Protein AF-A0A9N9EAU1-F1 (afdb_monomer_lite)

Secondary structure (DSSP, 8-state):
---------------TT------HHHHHHTS---HHHHHHHHHHHHHHSPTT-HHHHHHHHHHHTTTS-HHHHHHHHHHHHHH-S-EETTTEE---

pLDDT: mean 75.15, std 17.07, range [37.75, 95.12]

Structure (mmCIF, N/CA/C/O backbone):
data_AF-A0A9N9EAU1-F1
#
_entry.id   AF-A0A9N9EAU1-F1
#
loop_
_atom_site.group_PDB
_atom_site.id
_atom_site.type_symbol
_atom_site.label_atom_id
_atom_site.label_alt_id
_atom_site.label_comp_id
_atom_site.label_asym_id
_atom_site.label_entity_id
_atom_site.label_seq_id
_atom_site.pdbx_PDB_ins_code
_atom_site.Cartn_x
_atom_site.Cartn_y
_atom_site.Cartn_z
_atom_site.occupancy
_atom_site.B_iso_or_equiv
_atom_site.auth_seq_id
_atom_site.auth_comp_id
_atom_site.auth_asym_id
_atom_site.auth_atom_id
_atom_site.pdbx_PDB_model_num
ATOM 1 N N . MET A 1 1 ? 41.012 -5.145 -71.201 1.00 41.22 1 MET A N 1
ATOM 2 C CA . MET A 1 1 ? 40.846 -3.964 -70.328 1.00 41.22 1 MET A CA 1
ATOM 3 C C . MET A 1 1 ? 39.759 -4.304 -69.322 1.00 41.22 1 MET A C 1
ATOM 5 O O . MET A 1 1 ? 38.601 -4.352 -69.704 1.00 41.22 1 MET A O 1
ATOM 9 N N . SER A 1 2 ? 40.143 -4.696 -68.105 1.00 37.75 2 SER A N 1
ATOM 10 C CA . SER A 1 2 ? 39.219 -5.193 -67.075 1.00 37.75 2 SER A CA 1
ATOM 11 C C . SER A 1 2 ? 38.970 -4.081 -66.057 1.00 37.75 2 SER A C 1
ATOM 13 O O . SER A 1 2 ? 39.929 -3.533 -65.519 1.00 37.75 2 SER A O 1
ATOM 15 N N . ALA A 1 3 ? 37.709 -3.701 -65.853 1.00 43.16 3 ALA A N 1
ATOM 16 C CA . ALA A 1 3 ? 37.316 -2.633 -64.942 1.00 43.16 3 ALA A CA 1
ATOM 17 C C . ALA A 1 3 ? 37.084 -3.197 -63.533 1.00 43.16 3 ALA A C 1
ATOM 19 O O . ALA A 1 3 ? 36.144 -3.953 -63.300 1.00 43.16 3 ALA A O 1
ATOM 20 N N . THR A 1 4 ? 37.938 -2.817 -62.587 1.00 46.56 4 THR A N 1
ATOM 21 C CA . THR A 1 4 ? 37.779 -3.105 -61.158 1.00 46.56 4 THR A CA 1
ATOM 22 C C . THR A 1 4 ? 36.831 -2.071 -60.543 1.00 46.56 4 THR A C 1
ATOM 24 O O . THR A 1 4 ? 37.157 -0.886 -60.497 1.00 46.56 4 THR A O 1
ATOM 27 N N . HIS A 1 5 ? 35.658 -2.490 -60.062 1.00 44.44 5 HIS A N 1
ATOM 28 C CA . HIS A 1 5 ? 34.755 -1.637 -59.280 1.00 44.44 5 HIS A CA 1
ATOM 29 C C . HIS A 1 5 ? 35.089 -1.810 -57.788 1.00 44.44 5 HIS A C 1
ATOM 31 O O . HIS A 1 5 ? 34.736 -2.816 -57.178 1.00 44.44 5 HIS A O 1
ATOM 37 N N . ASN A 1 6 ? 35.825 -0.857 -57.209 1.00 43.88 6 ASN A N 1
ATOM 38 C CA . ASN A 1 6 ? 36.158 -0.844 -55.782 1.00 43.88 6 ASN A CA 1
ATOM 39 C C . ASN A 1 6 ? 35.070 -0.083 -55.003 1.00 43.88 6 ASN A C 1
ATOM 41 O O . ASN A 1 6 ? 35.114 1.143 -54.885 1.00 43.88 6 ASN A O 1
ATOM 45 N N . GLY A 1 7 ? 34.067 -0.814 -54.514 1.00 41.59 7 GLY A N 1
ATOM 46 C CA . GLY A 1 7 ? 33.028 -0.289 -53.631 1.00 41.59 7 GLY A CA 1
ATOM 47 C C . GLY A 1 7 ? 33.578 -0.047 -52.228 1.00 41.59 7 GLY A C 1
ATOM 48 O O . GLY A 1 7 ? 33.663 -0.962 -51.417 1.00 41.59 7 GLY A O 1
ATOM 49 N N . ASN A 1 8 ? 33.936 1.201 -51.933 1.00 45.72 8 ASN A N 1
ATOM 50 C CA . ASN A 1 8 ? 34.299 1.652 -50.594 1.00 45.72 8 ASN A CA 1
ATOM 51 C C . ASN A 1 8 ? 33.046 1.699 -49.701 1.00 45.72 8 ASN A C 1
ATOM 53 O O . ASN A 1 8 ? 32.386 2.737 -49.606 1.00 45.72 8 ASN A O 1
ATOM 57 N N . SER A 1 9 ? 32.706 0.590 -49.039 1.00 54.59 9 SER A N 1
ATOM 58 C CA . SER A 1 9 ? 31.755 0.599 -47.927 1.00 54.59 9 SER A CA 1
ATOM 59 C C . SER A 1 9 ? 32.417 1.283 -46.728 1.00 54.59 9 SER A C 1
ATOM 61 O O . SER A 1 9 ? 32.912 0.626 -45.809 1.00 54.59 9 SER A O 1
ATOM 63 N N . LYS A 1 10 ? 32.457 2.621 -46.749 1.00 50.38 10 LYS A N 1
ATOM 64 C CA . LYS A 1 10 ? 32.748 3.428 -45.563 1.00 50.38 10 LYS A CA 1
ATOM 65 C C . LYS A 1 10 ? 31.693 3.072 -44.520 1.00 50.38 10 LYS A C 1
ATOM 67 O O . LYS A 1 10 ? 30.563 3.548 -44.600 1.00 50.38 10 LYS A O 1
ATOM 72 N N . GLY A 1 11 ? 32.051 2.184 -43.594 1.00 59.28 11 GLY A N 1
ATOM 73 C CA . GLY A 1 11 ? 31.221 1.850 -42.448 1.00 59.28 11 GLY A CA 1
ATOM 74 C C . GLY A 1 11 ? 30.797 3.148 -41.777 1.00 59.28 11 GLY A C 1
ATOM 75 O O . GLY A 1 11 ? 31.642 3.992 -41.472 1.00 59.28 11 GLY A O 1
ATOM 76 N N . LEU A 1 12 ? 29.486 3.339 -41.627 1.00 56.97 12 LEU A N 1
ATOM 77 C CA . LEU A 1 12 ? 28.943 4.465 -40.880 1.00 56.97 12 LEU A CA 1
ATOM 78 C C . LEU A 1 12 ? 29.672 4.525 -39.528 1.00 56.97 12 LEU A C 1
ATOM 80 O O . LEU A 1 12 ? 29.857 3.468 -38.916 1.00 56.97 12 LEU A O 1
ATOM 84 N N . PRO A 1 13 ? 30.119 5.707 -39.066 1.00 60.22 13 PRO A N 1
ATOM 85 C CA . PRO A 1 13 ? 30.768 5.825 -37.771 1.00 60.22 13 PRO A CA 1
ATOM 86 C C . PRO A 1 13 ? 29.804 5.302 -36.708 1.00 60.22 13 PRO A C 1
ATOM 88 O O . PRO A 1 13 ? 28.770 5.904 -36.421 1.00 60.22 13 PRO A O 1
ATOM 91 N N . ALA A 1 14 ? 30.107 4.120 -36.182 1.00 66.88 14 ALA A N 1
ATOM 92 C CA . ALA A 1 14 ? 29.270 3.490 -35.187 1.00 66.88 14 ALA A CA 1
ATOM 93 C C . ALA A 1 14 ? 29.380 4.295 -33.889 1.00 66.88 14 ALA A C 1
ATOM 95 O O . ALA A 1 14 ? 30.478 4.680 -33.485 1.00 66.88 14 ALA A O 1
ATOM 96 N N . LEU A 1 15 ? 28.232 4.547 -33.258 1.00 60.22 15 LEU A N 1
ATOM 97 C CA . LEU A 1 15 ? 28.040 5.398 -32.081 1.00 60.22 15 LEU A CA 1
ATOM 98 C C . LEU A 1 15 ? 28.642 4.773 -30.801 1.00 60.22 15 LEU A C 1
ATOM 100 O O . LEU A 1 15 ? 27.986 4.660 -29.770 1.00 60.22 15 LEU A O 1
ATOM 104 N N . HIS A 1 16 ? 29.892 4.320 -30.854 1.00 62.28 16 HIS A N 1
ATOM 105 C CA . HIS A 1 16 ? 30.610 3.756 -29.721 1.00 62.28 16 HIS A CA 1
ATOM 106 C C . HIS A 1 16 ? 31.220 4.905 -28.916 1.00 62.28 16 HIS A C 1
ATOM 108 O O . HIS A 1 16 ? 32.265 5.444 -29.265 1.00 62.28 16 HIS A O 1
ATOM 114 N N . GLY A 1 17 ? 30.534 5.315 -27.847 1.00 62.94 17 GLY A N 1
ATOM 115 C CA . GLY A 1 17 ? 31.056 6.304 -26.896 1.00 62.94 17 GLY A CA 1
ATOM 116 C C . GLY A 1 17 ? 29.997 7.150 -26.195 1.00 62.94 17 GLY A C 1
ATOM 117 O O . GLY A 1 17 ? 30.260 7.699 -25.123 1.00 62.94 17 GLY A O 1
ATOM 118 N N . VAL A 1 18 ? 28.779 7.230 -26.737 1.00 68.62 18 VAL A N 1
ATOM 119 C CA . VAL A 1 18 ? 27.697 7.982 -26.090 1.00 68.62 18 VAL A CA 1
ATOM 120 C C . VAL A 1 18 ? 27.130 7.151 -24.941 1.00 68.62 18 VAL A C 1
ATOM 122 O O . VAL A 1 18 ? 26.317 6.251 -25.135 1.00 68.62 18 VAL A O 1
ATOM 125 N N . LYS A 1 19 ? 27.551 7.462 -23.710 1.00 66.75 19 LYS A N 1
ATOM 126 C CA . LYS A 1 19 ? 26.900 6.955 -22.496 1.00 66.75 19 LYS A CA 1
ATOM 127 C C . LYS A 1 19 ? 25.508 7.583 -22.398 1.00 66.75 19 LYS A C 1
ATOM 129 O O . LYS A 1 19 ? 25.361 8.684 -21.867 1.00 66.75 19 LYS A O 1
ATOM 134 N N . ILE A 1 20 ? 24.491 6.899 -22.921 1.00 73.00 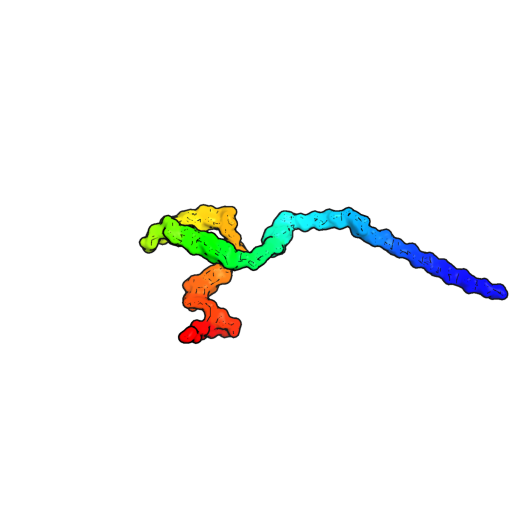20 ILE A N 1
ATOM 135 C CA . ILE A 1 20 ? 23.095 7.318 -22.765 1.00 73.00 20 ILE A CA 1
ATOM 136 C C . ILE A 1 20 ? 22.743 7.216 -21.278 1.00 73.00 20 ILE A C 1
ATOM 138 O O . ILE A 1 20 ? 22.551 6.130 -20.734 1.00 73.00 20 ILE A O 1
ATOM 142 N N . LYS A 1 21 ? 22.690 8.364 -20.597 1.00 69.81 21 LYS A N 1
ATOM 143 C CA . LYS A 1 21 ? 22.205 8.444 -19.218 1.00 69.81 21 LYS A CA 1
ATOM 144 C C . LYS A 1 21 ? 20.687 8.307 -19.241 1.00 69.81 21 LYS A C 1
ATOM 146 O O . LYS A 1 21 ? 19.987 9.175 -19.762 1.00 69.81 21 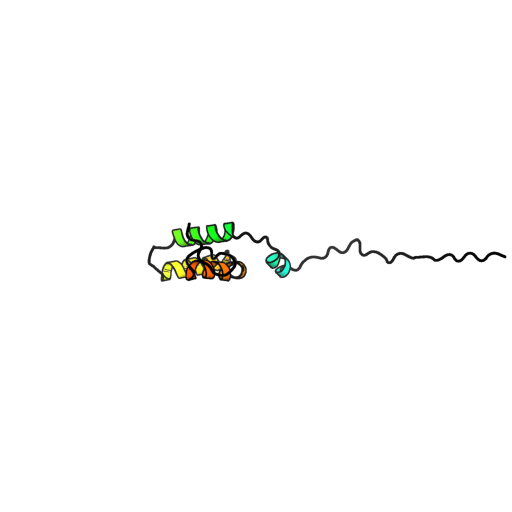LYS A O 1
ATOM 151 N N . THR A 1 22 ? 20.173 7.225 -18.669 1.00 68.12 22 THR A N 1
ATOM 152 C CA . THR A 1 22 ? 18.739 7.078 -18.417 1.00 68.12 22 THR A CA 1
ATOM 153 C C . THR A 1 22 ? 18.260 8.205 -17.496 1.00 68.12 22 THR A C 1
ATOM 155 O O . THR A 1 22 ? 18.953 8.616 -16.564 1.00 68.12 22 THR A O 1
ATOM 158 N N . ARG A 1 23 ? 17.079 8.766 -17.781 1.00 71.38 23 ARG A N 1
ATOM 159 C CA . ARG A 1 23 ? 16.492 9.819 -16.938 1.00 71.38 23 ARG A CA 1
ATOM 160 C C . ARG A 1 23 ? 16.103 9.219 -15.581 1.00 71.38 23 ARG A C 1
ATOM 162 O O . ARG A 1 23 ? 15.646 8.080 -15.536 1.00 71.38 23 ARG A O 1
ATOM 169 N N . LYS A 1 24 ? 16.206 9.996 -14.493 1.00 68.00 24 LYS A N 1
ATOM 170 C CA . LYS A 1 24 ? 15.849 9.553 -13.126 1.00 68.00 24 LYS A CA 1
ATOM 171 C C . LYS A 1 24 ? 14.462 8.894 -13.043 1.00 68.00 24 LYS A C 1
ATOM 173 O O . LYS A 1 24 ? 14.296 7.918 -12.324 1.00 68.00 24 LYS A O 1
ATOM 178 N N . SER A 1 25 ? 13.474 9.399 -13.786 1.00 61.34 25 SER A N 1
ATOM 179 C CA . SER A 1 25 ? 12.124 8.818 -13.829 1.00 61.34 25 SER A CA 1
ATOM 180 C C . SER A 1 25 ? 12.092 7.420 -14.454 1.00 61.34 25 SER A C 1
ATOM 182 O O . SER A 1 25 ? 11.425 6.536 -13.929 1.00 61.34 25 SER A O 1
ATOM 184 N N . LEU A 1 26 ? 12.854 7.199 -15.529 1.00 59.41 26 LEU A N 1
ATOM 185 C CA . LEU A 1 26 ? 12.976 5.893 -16.181 1.00 59.41 26 LEU A CA 1
ATOM 186 C C . LEU A 1 26 ? 13.743 4.897 -15.304 1.00 59.41 26 LEU A C 1
ATOM 188 O O . LEU A 1 26 ? 13.388 3.729 -15.276 1.00 59.41 26 LEU A O 1
ATOM 192 N N . GLN A 1 27 ? 14.743 5.350 -14.541 1.00 60.84 27 GLN A N 1
ATOM 193 C CA . GLN A 1 27 ? 15.444 4.510 -13.558 1.00 60.84 27 GLN A CA 1
ATOM 194 C C . GLN A 1 27 ? 14.549 4.091 -12.390 1.00 60.84 27 GLN A C 1
ATOM 196 O O . GLN A 1 27 ? 14.650 2.956 -11.949 1.00 60.84 27 GLN A O 1
ATOM 201 N N . LYS A 1 28 ? 13.652 4.967 -11.917 1.00 59.38 28 LYS A N 1
ATOM 202 C CA . LYS A 1 28 ? 12.645 4.603 -10.905 1.00 59.38 28 LYS A CA 1
ATOM 203 C C . LYS A 1 28 ? 11.629 3.595 -11.445 1.00 59.38 28 LYS A C 1
ATOM 205 O O . LYS A 1 28 ? 11.310 2.632 -10.766 1.00 59.38 28 LYS A O 1
ATOM 210 N N . ALA A 1 29 ? 11.168 3.772 -12.684 1.00 56.44 29 ALA A N 1
ATOM 211 C CA . ALA A 1 29 ? 10.261 2.818 -13.325 1.00 56.44 29 ALA A CA 1
ATOM 212 C C . ALA A 1 29 ? 10.927 1.455 -13.604 1.00 56.44 29 ALA A C 1
ATOM 214 O O . ALA A 1 29 ? 10.271 0.425 -13.508 1.00 56.44 29 ALA A O 1
ATOM 215 N N . GLN A 1 30 ? 12.229 1.449 -13.912 1.00 56.34 30 GLN A N 1
ATOM 216 C CA . GLN A 1 30 ? 13.038 0.236 -14.087 1.00 56.34 30 GLN A CA 1
ATOM 217 C C . GLN A 1 30 ? 13.650 -0.294 -12.783 1.00 56.34 30 GLN A C 1
ATOM 219 O O . GLN A 1 30 ? 14.365 -1.297 -12.813 1.00 56.34 30 GLN A O 1
ATOM 224 N N . ALA A 1 31 ? 13.408 0.360 -11.641 1.00 61.44 31 ALA A N 1
ATOM 225 C CA . ALA A 1 31 ? 13.811 -0.188 -10.357 1.00 61.44 31 ALA A CA 1
ATOM 226 C C . ALA A 1 31 ? 13.142 -1.556 -10.203 1.00 61.44 31 ALA A C 1
ATOM 228 O O . ALA A 1 31 ? 11.972 -1.727 -10.569 1.00 61.44 31 ALA A O 1
ATOM 229 N N . LYS A 1 32 ? 13.903 -2.538 -9.710 1.00 68.88 32 LYS A N 1
ATOM 230 C CA . LYS A 1 32 ? 13.446 -3.923 -9.591 1.00 68.88 32 LYS A 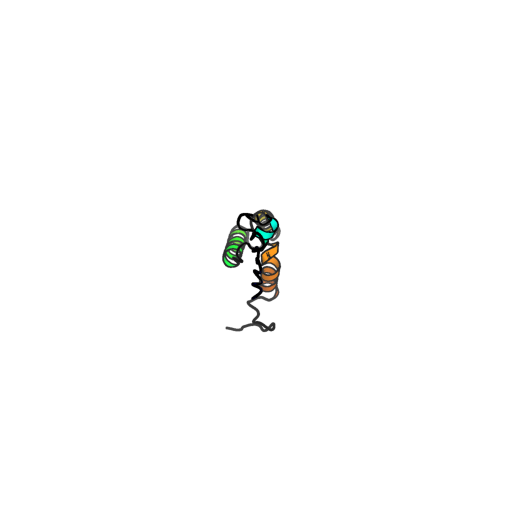CA 1
ATOM 231 C C . LYS A 1 32 ? 12.078 -3.978 -8.906 1.00 68.88 32 LYS A C 1
ATOM 233 O O . LYS A 1 32 ? 11.770 -3.189 -8.010 1.00 68.88 32 LYS A O 1
ATOM 238 N N . TYR A 1 33 ? 11.206 -4.835 -9.423 1.00 78.56 33 TYR A N 1
ATOM 239 C CA . TYR A 1 33 ? 9.920 -5.111 -8.801 1.00 78.56 33 TYR A CA 1
ATOM 240 C C . TYR A 1 33 ? 10.194 -5.997 -7.581 1.00 78.56 33 TYR A C 1
ATOM 242 O O . TYR A 1 33 ? 10.488 -7.176 -7.733 1.00 78.56 33 TYR A O 1
ATOM 250 N N . GLU A 1 34 ? 10.175 -5.395 -6.393 1.00 85.88 34 GLU A N 1
ATOM 251 C CA . GLU A 1 34 ? 10.542 -6.005 -5.109 1.00 85.88 34 GLU A CA 1
ATOM 252 C C . GLU A 1 34 ? 9.312 -6.012 -4.173 1.00 85.88 34 GLU A C 1
ATOM 254 O O . GLU A 1 34 ? 9.258 -5.256 -3.195 1.00 85.88 34 GLU A O 1
ATOM 259 N N . PRO A 1 35 ? 8.281 -6.829 -4.468 1.00 87.62 35 PRO A N 1
ATOM 260 C CA . PRO A 1 35 ? 7.010 -6.821 -3.740 1.00 87.62 35 PRO A CA 1
ATOM 261 C C . PRO A 1 35 ? 7.170 -7.276 -2.285 1.00 87.62 35 PRO A C 1
ATOM 263 O O . PRO A 1 35 ? 6.458 -6.800 -1.404 1.00 87.62 35 PRO A O 1
ATOM 266 N N . THR A 1 36 ? 8.139 -8.154 -2.009 1.00 89.06 36 THR A N 1
ATOM 267 C CA . THR A 1 36 ? 8.431 -8.640 -0.656 1.00 89.06 36 THR A CA 1
ATOM 268 C C . THR A 1 36 ? 8.911 -7.509 0.246 1.00 89.06 36 THR A C 1
ATOM 270 O O . THR A 1 36 ? 8.423 -7.365 1.359 1.00 89.06 36 THR A O 1
ATOM 273 N N . VAL A 1 37 ? 9.812 -6.651 -0.244 1.00 91.00 37 VAL A N 1
ATOM 274 C CA . VAL A 1 37 ? 10.326 -5.511 0.534 1.00 91.00 37 VAL A CA 1
ATOM 275 C C . VAL A 1 37 ? 9.204 -4.522 0.848 1.00 91.00 37 VAL A C 1
ATOM 277 O O . VAL A 1 37 ? 9.113 -4.023 1.968 1.00 91.00 37 VAL A O 1
ATOM 280 N N . PHE A 1 38 ? 8.322 -4.272 -0.123 1.00 91.44 38 PHE A N 1
ATOM 281 C CA . PHE A 1 38 ? 7.147 -3.431 0.079 1.00 91.44 38 PHE A CA 1
ATOM 282 C C . PHE A 1 38 ? 6.198 -4.009 1.140 1.00 91.44 38 PHE A C 1
ATOM 284 O O . PHE A 1 38 ? 5.805 -3.292 2.061 1.00 91.44 38 PHE A O 1
ATOM 291 N N . ARG A 1 39 ? 5.882 -5.309 1.049 1.00 90.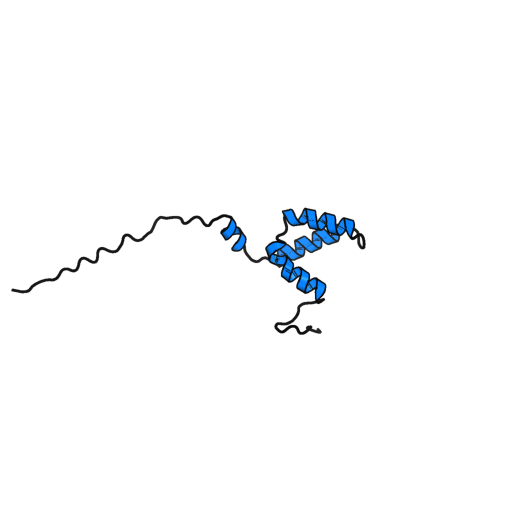06 39 ARG A N 1
ATOM 292 C CA . ARG A 1 39 ? 5.042 -6.023 2.021 1.00 90.06 39 ARG A CA 1
ATOM 293 C C . ARG A 1 39 ? 5.604 -5.918 3.436 1.00 90.06 39 ARG A C 1
ATOM 295 O O . ARG A 1 39 ? 4.870 -5.544 4.343 1.00 90.06 39 ARG A O 1
ATOM 302 N N . GLU A 1 40 ? 6.885 -6.224 3.622 1.00 92.62 40 GLU A N 1
ATOM 303 C CA . GLU A 1 40 ? 7.534 -6.141 4.938 1.00 92.62 40 GLU A CA 1
ATOM 304 C C . GLU A 1 40 ? 7.513 -4.709 5.490 1.00 92.62 40 GLU A C 1
ATOM 306 O O . GLU A 1 40 ? 7.290 -4.499 6.681 1.00 92.62 40 GLU A O 1
ATOM 311 N N . GLY A 1 41 ? 7.680 -3.710 4.617 1.00 93.31 41 GLY A N 1
ATOM 312 C CA . GLY A 1 41 ? 7.541 -2.301 4.973 1.00 93.31 41 GLY A CA 1
ATOM 313 C C . GLY A 1 41 ? 6.146 -1.958 5.498 1.00 93.31 41 GLY A C 1
ATOM 314 O O . GLY A 1 41 ? 6.034 -1.368 6.570 1.00 93.31 41 GLY A O 1
ATOM 315 N N . ILE A 1 42 ? 5.092 -2.378 4.790 1.00 92.50 42 ILE A N 1
ATOM 316 C CA . ILE A 1 42 ? 3.697 -2.203 5.225 1.00 92.50 42 ILE A CA 1
ATOM 317 C C . ILE A 1 42 ? 3.443 -2.907 6.558 1.00 92.50 42 ILE A C 1
ATOM 319 O O . ILE A 1 42 ? 2.928 -2.284 7.482 1.00 92.50 42 ILE A O 1
ATOM 323 N N . LEU A 1 43 ? 3.824 -4.182 6.683 1.00 91.69 43 LEU A N 1
ATOM 324 C CA . LEU A 1 43 ? 3.598 -4.962 7.904 1.00 91.69 43 LEU A CA 1
ATOM 325 C C . LEU A 1 43 ? 4.296 -4.335 9.109 1.00 91.69 43 LEU A C 1
ATOM 327 O O 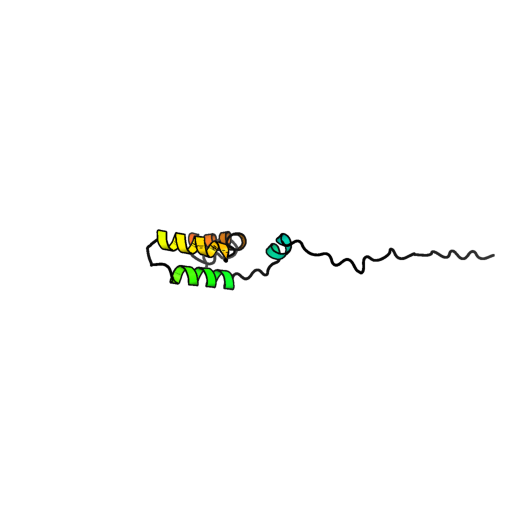. LEU A 1 43 ? 3.712 -4.247 10.184 1.00 91.69 43 LEU A O 1
ATOM 331 N N . LYS A 1 44 ? 5.525 -3.846 8.928 1.00 93.69 44 LYS A N 1
ATOM 332 C CA . LYS A 1 44 ? 6.250 -3.132 9.978 1.00 93.69 44 LYS A CA 1
ATOM 333 C C . LYS A 1 44 ? 5.526 -1.857 10.406 1.00 93.69 44 LYS A C 1
ATOM 335 O O . LYS A 1 44 ? 5.460 -1.598 11.602 1.00 93.69 44 LYS A O 1
ATOM 340 N N . THR A 1 45 ? 5.011 -1.072 9.461 1.00 92.44 45 THR A N 1
ATOM 341 C CA . THR A 1 45 ? 4.229 0.133 9.769 1.00 92.44 45 THR A CA 1
ATOM 342 C C . THR A 1 45 ? 2.962 -0.233 10.540 1.00 92.44 45 THR A C 1
ATOM 344 O O . THR A 1 45 ? 2.730 0.305 11.613 1.00 92.44 45 THR A O 1
ATOM 347 N N . LEU A 1 46 ? 2.196 -1.219 10.068 1.00 90.38 46 LEU A N 1
ATOM 348 C CA . LEU A 1 46 ? 0.951 -1.638 10.720 1.00 90.38 46 LEU A CA 1
ATOM 349 C C . LEU A 1 46 ? 1.171 -2.240 12.115 1.00 90.38 46 LEU A C 1
ATOM 351 O O . LEU A 1 46 ? 0.366 -2.000 13.004 1.00 90.38 46 LEU A O 1
ATOM 355 N N . ASN A 1 47 ? 2.269 -2.968 12.336 1.00 91.38 47 ASN A N 1
ATOM 356 C CA . ASN A 1 47 ? 2.616 -3.509 13.656 1.00 91.38 47 ASN A CA 1
ATOM 357 C C . ASN A 1 47 ? 2.940 -2.423 14.696 1.00 91.38 47 ASN A C 1
ATOM 359 O O . ASN A 1 47 ? 2.876 -2.697 15.893 1.00 91.38 47 ASN A O 1
ATOM 363 N N . ASN A 1 48 ? 3.325 -1.222 14.257 1.00 90.19 48 ASN A N 1
ATOM 364 C CA . ASN A 1 48 ? 3.594 -0.095 15.152 1.00 90.19 48 ASN A CA 1
ATOM 365 C C . ASN A 1 48 ? 2.341 0.740 15.441 1.00 90.19 48 ASN A C 1
ATOM 367 O O . ASN A 1 48 ? 2.371 1.568 16.352 1.00 90.19 48 ASN A O 1
ATOM 371 N N . ALA A 1 49 ? 1.271 0.560 14.668 1.00 90.75 49 ALA A N 1
ATOM 372 C CA . ALA A 1 49 ? 0.010 1.250 14.873 1.00 90.75 49 ALA A CA 1
ATOM 373 C C . ALA A 1 49 ? -0.843 0.531 15.925 1.00 90.75 49 ALA A C 1
ATOM 375 O O . ALA A 1 49 ? -0.761 -0.691 16.092 1.00 90.75 49 ALA A O 1
ATOM 376 N N . GLN A 1 50 ? -1.668 1.284 16.649 1.00 89.00 50 GLN A N 1
ATOM 377 C CA . GLN A 1 50 ? -2.592 0.695 17.612 1.00 89.00 50 GLN A CA 1
ATOM 378 C C . GLN A 1 50 ? -3.710 -0.088 16.901 1.00 89.00 50 GLN A C 1
ATOM 380 O O . GLN A 1 50 ? -4.381 0.447 16.014 1.00 89.00 50 GLN A O 1
ATOM 385 N N . PRO A 1 51 ? -3.965 -1.355 17.286 1.00 87.50 51 PRO A N 1
ATOM 386 C CA . PRO A 1 51 ? -5.042 -2.137 16.690 1.00 87.50 51 PRO A CA 1
ATOM 387 C C . PRO A 1 51 ? -6.408 -1.475 16.903 1.00 87.50 51 PRO A C 1
ATOM 389 O O . PRO A 1 51 ? -6.811 -1.215 18.034 1.00 87.50 51 PRO A O 1
ATOM 392 N N . GLY A 1 52 ? -7.143 -1.250 15.813 1.00 87.56 52 GLY A N 1
ATOM 393 C CA . GLY A 1 52 ? -8.485 -0.658 15.846 1.00 87.56 52 GLY A CA 1
ATOM 394 C C . GLY A 1 52 ? -8.520 0.872 15.864 1.00 87.56 52 GLY A C 1
ATOM 395 O O . GLY A 1 52 ? -9.606 1.436 15.747 1.00 87.56 52 GLY A O 1
ATOM 396 N N . ASP A 1 53 ? -7.366 1.538 15.949 1.00 93.31 53 ASP A N 1
ATOM 397 C CA . ASP A 1 53 ? -7.260 2.986 15.775 1.00 93.31 53 ASP A CA 1
ATOM 398 C C . ASP A 1 53 ? -6.959 3.318 14.306 1.00 93.31 53 ASP A C 1
ATOM 400 O O . ASP A 1 53 ? -5.823 3.242 13.833 1.00 93.31 53 ASP A O 1
ATOM 404 N N . PHE A 1 54 ? -8.008 3.648 13.552 1.00 92.12 54 PHE A N 1
ATOM 405 C CA . PHE A 1 54 ? -7.876 3.955 12.128 1.00 92.12 54 PHE A CA 1
ATOM 406 C C . PHE A 1 54 ? -7.156 5.279 11.854 1.00 92.12 54 PHE A C 1
ATOM 408 O O . PHE A 1 54 ? -6.536 5.399 10.796 1.00 92.12 54 PHE A O 1
ATOM 415 N N . ASP A 1 55 ? -7.202 6.239 12.781 1.00 94.56 55 ASP A N 1
ATOM 416 C CA . ASP A 1 55 ? -6.532 7.530 12.612 1.00 94.56 55 ASP A CA 1
ATOM 417 C C . ASP A 1 55 ? -5.013 7.368 12.768 1.00 94.56 55 ASP A C 1
ATOM 419 O O . ASP A 1 55 ? -4.252 7.876 11.938 1.00 94.56 55 ASP A O 1
ATOM 423 N N . ASP A 1 56 ? -4.564 6.585 13.759 1.00 93.69 56 ASP A N 1
ATOM 424 C CA . ASP A 1 56 ? -3.142 6.239 13.926 1.00 93.69 56 ASP A CA 1
ATOM 425 C C . ASP A 1 56 ? -2.624 5.423 12.730 1.00 93.69 56 ASP A C 1
ATOM 427 O O . ASP A 1 56 ? -1.591 5.754 12.141 1.00 93.69 56 ASP A O 1
ATOM 431 N N . ILE A 1 57 ? -3.381 4.415 12.278 1.00 92.00 57 ILE A N 1
ATOM 432 C CA . ILE A 1 57 ? -3.028 3.630 11.081 1.00 92.00 57 ILE A CA 1
ATOM 433 C C . ILE A 1 57 ? -2.895 4.535 9.847 1.00 92.00 57 ILE A C 1
ATOM 435 O O . ILE A 1 57 ? -1.914 4.423 9.105 1.00 92.00 57 ILE A O 1
ATOM 439 N N . TYR A 1 58 ? -3.853 5.440 9.624 1.00 92.94 58 TYR A N 1
ATOM 440 C CA . TYR A 1 58 ? -3.810 6.400 8.519 1.00 92.94 58 TYR A CA 1
ATOM 441 C C . TYR A 1 58 ? -2.554 7.274 8.584 1.00 92.94 58 TYR A C 1
ATOM 443 O O . TYR A 1 58 ? -1.822 7.375 7.596 1.00 92.94 58 TYR A O 1
ATOM 451 N 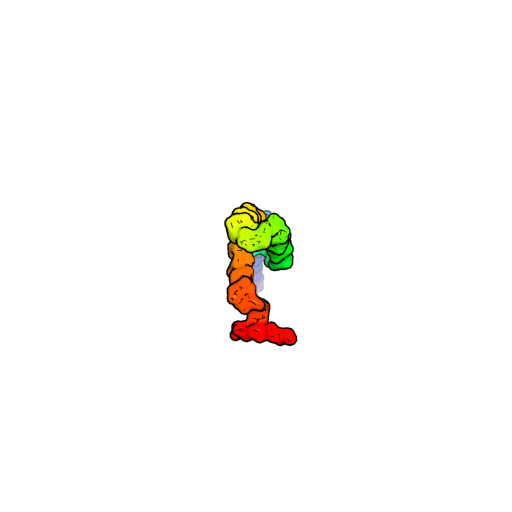N . GLN A 1 59 ? -2.265 7.855 9.750 1.00 95.12 59 GLN A N 1
ATOM 452 C CA . GLN A 1 59 ? -1.117 8.736 9.932 1.00 95.12 59 GLN A CA 1
ATOM 453 C C . GLN A 1 59 ? 0.208 8.001 9.686 1.00 95.12 59 GLN A C 1
ATOM 455 O O . GLN A 1 59 ? 1.101 8.528 9.016 1.00 95.12 59 GLN A O 1
ATOM 460 N N . GLN A 1 60 ? 0.343 6.769 10.181 1.00 93.12 60 GLN A N 1
ATOM 461 C CA . GLN A 1 60 ? 1.551 5.974 9.967 1.00 93.12 60 GLN A CA 1
ATOM 462 C C . GLN A 1 60 ? 1.734 5.573 8.497 1.00 93.12 60 GLN A C 1
ATOM 464 O O . GLN A 1 60 ? 2.857 5.621 7.982 1.00 93.12 60 GLN A O 1
ATOM 469 N N . LEU A 1 61 ? 0.650 5.226 7.797 1.00 92.44 61 LEU A N 1
ATOM 470 C CA . LEU A 1 61 ? 0.695 4.914 6.367 1.00 92.44 61 LEU A CA 1
ATOM 471 C C . LEU A 1 61 ? 1.033 6.140 5.511 1.00 92.44 61 LEU A C 1
ATOM 473 O O . LEU A 1 61 ? 1.809 5.999 4.563 1.00 92.44 61 LEU A O 1
ATOM 477 N N . ASP A 1 62 ? 0.521 7.326 5.845 1.00 93.69 62 ASP A N 1
ATOM 478 C CA . ASP A 1 62 ? 0.852 8.574 5.142 1.00 93.69 62 ASP A CA 1
ATOM 479 C C . ASP A 1 62 ? 2.344 8.913 5.279 1.00 93.69 62 ASP A C 1
ATOM 481 O O . ASP A 1 62 ? 3.052 9.101 4.285 1.00 93.69 62 ASP A O 1
ATOM 485 N N . ILE A 1 63 ? 2.875 8.851 6.506 1.00 93.75 63 ILE A N 1
ATOM 486 C CA . ILE A 1 63 ? 4.308 9.055 6.769 1.00 93.75 63 ILE A CA 1
ATOM 487 C C . ILE A 1 63 ? 5.152 8.045 5.981 1.00 93.75 63 ILE A C 1
ATOM 489 O O . ILE A 1 63 ? 6.146 8.425 5.347 1.00 93.75 63 ILE A O 1
ATOM 493 N N . ALA A 1 64 ? 4.745 6.772 5.980 1.00 93.12 64 ALA A N 1
ATOM 494 C CA . ALA A 1 64 ? 5.424 5.709 5.250 1.00 93.12 64 ALA A CA 1
ATOM 495 C C . ALA A 1 64 ? 5.341 5.876 3.722 1.00 93.12 64 ALA A C 1
ATOM 497 O O . ALA A 1 64 ? 6.221 5.387 3.020 1.00 93.12 64 ALA A O 1
ATOM 498 N N . GLY A 1 65 ? 4.379 6.631 3.185 1.00 89.75 65 GLY A N 1
ATOM 499 C CA . GLY A 1 65 ? 4.278 6.923 1.749 1.00 89.75 65 GLY A CA 1
ATOM 500 C C . GLY A 1 65 ? 5.450 7.722 1.177 1.00 89.75 65 GLY A C 1
ATOM 501 O O . GLY A 1 65 ? 5.689 7.698 -0.030 1.00 89.75 65 GLY A O 1
ATOM 502 N N . ASN A 1 66 ? 6.238 8.380 2.032 1.00 90.25 66 ASN A N 1
ATOM 503 C CA . ASN A 1 66 ? 7.478 9.039 1.616 1.00 90.25 66 ASN A CA 1
ATOM 504 C C . ASN A 1 66 ? 8.598 8.045 1.269 1.00 90.25 66 ASN A C 1
ATOM 506 O O . ASN A 1 66 ? 9.524 8.392 0.531 1.00 90.25 66 ASN A O 1
ATOM 510 N N . THR A 1 67 ? 8.540 6.827 1.814 1.00 89.69 67 THR A N 1
ATOM 511 C CA . THR A 1 67 ? 9.567 5.788 1.646 1.00 89.69 67 THR A CA 1
ATOM 512 C C . THR A 1 67 ? 9.057 4.584 0.857 1.00 89.69 67 THR A C 1
ATOM 514 O O . THR A 1 67 ? 9.807 4.022 0.059 1.00 89.69 67 THR A O 1
ATOM 517 N N . LEU A 1 68 ? 7.795 4.199 1.045 1.00 91.12 68 LEU A N 1
ATOM 518 C CA . LEU A 1 68 ? 7.143 3.084 0.372 1.00 91.12 68 LEU A CA 1
ATOM 519 C C . LEU A 1 68 ? 6.582 3.497 -0.991 1.00 91.12 68 LEU A C 1
ATOM 521 O O . LEU A 1 68 ? 5.992 4.560 -1.171 1.00 91.12 68 LEU A O 1
ATOM 525 N N . GLU A 1 69 ? 6.725 2.615 -1.978 1.00 89.94 69 GLU A N 1
ATOM 526 C CA . GLU A 1 69 ? 6.298 2.886 -3.352 1.00 89.94 69 GLU A CA 1
ATOM 527 C C . GLU A 1 69 ? 4.819 2.529 -3.592 1.00 89.94 69 GLU A C 1
ATOM 529 O O . GLU A 1 69 ? 4.499 1.643 -4.388 1.00 89.94 69 GLU A O 1
ATOM 534 N N . TYR A 1 70 ? 3.888 3.253 -2.959 1.00 90.69 70 TYR A N 1
ATOM 535 C CA . TYR A 1 70 ? 2.441 3.014 -3.128 1.00 90.69 70 TYR A CA 1
ATOM 536 C C . TYR A 1 70 ? 1.971 3.111 -4.577 1.00 90.69 70 TYR A C 1
ATOM 538 O O . TYR A 1 70 ? 1.086 2.375 -4.994 1.00 90.69 70 TYR A O 1
ATOM 546 N N . ARG A 1 71 ? 2.598 3.962 -5.394 1.00 89.06 71 ARG A N 1
ATOM 547 C CA . ARG A 1 71 ? 2.239 4.082 -6.813 1.00 89.06 71 ARG A CA 1
ATOM 548 C C . ARG A 1 71 ? 2.481 2.793 -7.607 1.00 89.06 71 ARG A C 1
ATOM 550 O O . ARG A 1 71 ? 1.829 2.588 -8.623 1.00 89.06 71 ARG A O 1
ATOM 557 N N . LYS A 1 72 ? 3.448 1.976 -7.188 1.00 88.88 72 LYS A N 1
ATOM 558 C CA . LYS A 1 72 ? 3.846 0.757 -7.897 1.00 88.88 72 LYS A CA 1
ATOM 559 C C . LYS A 1 72 ? 3.101 -0.475 -7.394 1.00 88.88 72 LYS A C 1
ATOM 561 O O . LYS A 1 72 ? 2.776 -1.335 -8.198 1.00 88.88 72 LYS A O 1
ATOM 566 N N . TYR A 1 73 ? 2.844 -0.545 -6.088 1.00 91.00 73 TYR A N 1
ATOM 567 C CA . TYR A 1 73 ? 2.281 -1.736 -5.440 1.00 91.00 73 TYR A CA 1
ATOM 568 C C . TYR A 1 73 ? 0.872 -1.528 -4.867 1.00 91.00 73 TYR A C 1
ATOM 570 O O . TYR A 1 73 ? 0.275 -2.478 -4.375 1.00 91.00 73 TYR A O 1
ATOM 578 N N . GLY A 1 74 ? 0.333 -0.305 -4.902 1.00 90.00 74 GLY A N 1
ATOM 579 C CA . GLY A 1 74 ? -0.944 0.040 -4.274 1.00 90.00 74 GLY A CA 1
ATOM 580 C C . GLY A 1 74 ? -2.139 -0.678 -4.892 1.00 90.00 74 GLY A C 1
ATOM 581 O O . GLY A 1 74 ? -2.981 -1.171 -4.157 1.00 90.00 74 GLY A O 1
ATOM 582 N N . GLU A 1 75 ? -2.184 -0.802 -6.221 1.00 88.88 75 GLU A N 1
ATOM 583 C CA . GLU A 1 75 ? -3.244 -1.551 -6.911 1.00 88.88 75 GLU A CA 1
ATOM 584 C C . GLU A 1 75 ? -3.280 -3.013 -6.444 1.00 88.88 75 GLU A C 1
ATOM 586 O O . GLU A 1 75 ? -4.306 -3.478 -5.957 1.00 88.88 75 GLU A O 1
ATOM 591 N N . THR A 1 76 ? -2.129 -3.692 -6.455 1.00 88.25 76 THR A N 1
ATOM 592 C CA . THR A 1 76 ? -1.992 -5.069 -5.955 1.00 88.25 76 THR A CA 1
ATOM 593 C C . THR A 1 76 ? -2.306 -5.185 -4.461 1.00 88.25 76 THR A C 1
ATOM 595 O O . THR A 1 76 ? -2.910 -6.163 -4.030 1.00 88.25 76 THR A O 1
ATOM 598 N N . LEU A 1 77 ? -1.917 -4.199 -3.645 1.00 88.25 77 LEU A N 1
ATOM 599 C CA . LEU A 1 77 ? -2.246 -4.183 -2.219 1.00 88.25 77 LEU A CA 1
ATOM 600 C C . LEU A 1 77 ? -3.763 -4.112 -2.001 1.00 88.25 77 LEU A C 1
ATOM 602 O O . LEU A 1 77 ? -4.295 -4.883 -1.207 1.00 88.25 77 LEU A O 1
ATOM 606 N N . PHE A 1 78 ? -4.462 -3.216 -2.702 1.00 87.75 78 PHE A N 1
ATOM 607 C CA . PHE A 1 78 ? -5.915 -3.097 -2.582 1.00 87.75 78 PHE A CA 1
ATOM 608 C C . PHE A 1 78 ? -6.646 -4.319 -3.129 1.00 87.75 78 PHE A C 1
ATOM 610 O O . PHE A 1 78 ? -7.631 -4.734 -2.529 1.00 87.75 78 PHE A O 1
ATOM 617 N N . GLU A 1 79 ? -6.148 -4.937 -4.198 1.00 86.94 79 GLU A N 1
ATOM 618 C CA . GLU A 1 79 ? -6.680 -6.207 -4.695 1.00 86.94 79 GLU A CA 1
ATOM 619 C C . GLU A 1 79 ? -6.622 -7.299 -3.614 1.00 86.94 79 GLU A C 1
ATOM 621 O O . GLU A 1 79 ? -7.628 -7.963 -3.360 1.00 86.94 79 GLU A O 1
ATOM 626 N N . ILE A 1 80 ? -5.494 -7.425 -2.904 1.00 85.81 80 ILE A N 1
ATOM 627 C CA . ILE A 1 80 ? -5.343 -8.378 -1.792 1.00 85.81 80 ILE A CA 1
ATOM 628 C C . ILE A 1 80 ? -6.299 -8.043 -0.640 1.00 85.81 80 ILE A C 1
ATOM 630 O O . ILE A 1 80 ? -6.978 -8.932 -0.128 1.00 85.81 80 ILE A O 1
ATOM 634 N N . LEU A 1 81 ? -6.356 -6.773 -0.226 1.00 84.62 81 LEU A N 1
ATOM 635 C CA . LEU A 1 81 ? -7.159 -6.345 0.925 1.00 84.62 81 LEU A CA 1
ATOM 636 C C . LEU A 1 81 ? -8.665 -6.470 0.678 1.00 84.62 81 LEU A C 1
ATOM 638 O O . LEU A 1 81 ? -9.396 -6.871 1.579 1.00 84.62 81 LEU A O 1
ATOM 642 N N . LEU A 1 82 ? -9.131 -6.111 -0.519 1.00 82.94 82 LEU A N 1
ATOM 643 C CA . LEU A 1 82 ? -10.556 -6.095 -0.848 1.00 82.94 82 LEU A CA 1
ATOM 644 C C . LEU A 1 82 ? -11.073 -7.470 -1.260 1.00 82.94 82 LEU A C 1
ATOM 646 O O . LEU A 1 82 ? -12.225 -7.787 -0.976 1.00 82.94 82 LEU A O 1
ATOM 650 N N . THR A 1 83 ? -10.236 -8.286 -1.904 1.00 82.56 83 THR A N 1
ATOM 651 C CA . THR A 1 83 ? -10.662 -9.609 -2.381 1.00 82.56 83 THR A CA 1
ATOM 652 C C . THR A 1 83 ? -10.368 -10.734 -1.390 1.00 82.56 83 THR A C 1
ATOM 654 O O . THR A 1 83 ? -10.939 -11.813 -1.511 1.00 82.56 83 THR A O 1
ATOM 657 N N . GLY A 1 84 ? -9.540 -10.485 -0.369 1.00 63.28 84 GLY A N 1
ATOM 658 C CA . GLY A 1 84 ? -9.366 -11.391 0.771 1.00 63.28 84 GLY A CA 1
ATOM 659 C C . GLY A 1 84 ? -8.396 -12.557 0.554 1.00 63.28 84 GLY A C 1
ATOM 660 O O . GLY A 1 84 ? -8.419 -13.506 1.331 1.00 63.28 84 GLY A O 1
ATOM 661 N N . GLY A 1 85 ? -7.532 -12.514 -0.463 1.00 63.50 85 GLY A N 1
ATOM 662 C CA . GLY A 1 85 ? -6.575 -13.586 -0.754 1.00 63.50 85 GLY A CA 1
ATOM 663 C C . GLY A 1 85 ? -5.987 -13.492 -2.159 1.00 63.50 85 GLY A C 1
ATOM 664 O O . GLY A 1 85 ? -6.397 -12.649 -2.956 1.00 63.50 85 GLY A O 1
ATOM 665 N N . VAL A 1 86 ? -5.003 -14.347 -2.465 1.00 57.06 86 VAL A N 1
ATOM 666 C CA . VAL A 1 86 ? -4.435 -14.456 -3.818 1.00 57.06 86 VAL A CA 1
ATOM 667 C C . VAL A 1 86 ? -5.518 -15.012 -4.741 1.00 57.06 86 VAL A C 1
ATOM 669 O O . VAL A 1 86 ? -5.788 -16.210 -4.746 1.00 57.06 86 VAL A O 1
ATOM 672 N N . LEU A 1 87 ? -6.143 -14.134 -5.520 1.00 56.00 87 LEU A N 1
ATOM 673 C CA . LEU A 1 87 ? -6.972 -14.535 -6.648 1.00 56.00 87 LEU A CA 1
ATOM 674 C C . LEU A 1 87 ? -6.094 -15.298 -7.642 1.00 56.00 87 LEU A C 1
ATOM 676 O O . LEU A 1 87 ? -5.060 -14.795 -8.092 1.00 56.00 87 LEU A O 1
ATOM 680 N N . ALA A 1 88 ? -6.496 -16.516 -7.999 1.00 57.19 88 ALA A N 1
ATOM 681 C CA . ALA A 1 88 ? -5.878 -17.207 -9.121 1.00 57.19 88 ALA A CA 1
ATOM 682 C C . ALA A 1 88 ? -6.112 -16.416 -10.425 1.00 57.19 88 ALA A C 1
ATOM 684 O O . ALA A 1 88 ? -7.101 -15.677 -10.539 1.00 57.19 88 ALA A O 1
ATOM 685 N N . PRO A 1 89 ? -5.243 -16.583 -11.443 1.00 55.34 89 PRO A N 1
ATOM 686 C CA . PRO A 1 89 ? -5.471 -15.997 -12.759 1.00 55.34 89 PRO A CA 1
ATOM 687 C C . PRO A 1 89 ? -6.859 -16.407 -13.276 1.00 55.34 89 PRO A C 1
ATOM 689 O O . PRO A 1 89 ? -7.108 -17.589 -13.497 1.00 55.34 89 PRO A O 1
ATOM 692 N N . GLY A 1 90 ? -7.766 -15.439 -13.441 1.00 63.81 90 GLY A N 1
ATOM 693 C CA . GLY A 1 90 ? -9.170 -15.694 -13.799 1.00 63.81 90 GLY A CA 1
ATOM 694 C C . GLY A 1 90 ? -10.204 -15.341 -12.722 1.00 63.81 90 GLY A C 1
ATOM 695 O O . GLY A 1 90 ? -11.394 -15.486 -12.981 1.00 63.81 90 GLY A O 1
ATOM 696 N N . GLY A 1 91 ? -9.784 -14.834 -11.557 1.00 59.00 91 GLY A N 1
ATOM 697 C CA . GLY A 1 91 ? -10.695 -14.264 -10.555 1.00 59.00 91 GLY A CA 1
ATOM 698 C C . GLY A 1 91 ? -11.350 -15.288 -9.623 1.00 59.00 91 GLY A C 1
ATOM 699 O O . GLY A 1 91 ? -12.334 -14.972 -8.960 1.00 59.00 91 GLY A O 1
ATOM 700 N N . THR A 1 92 ? -10.832 -16.515 -9.571 1.00 57.81 92 THR A N 1
ATOM 701 C CA . THR A 1 92 ? -11.310 -17.552 -8.650 1.00 57.81 92 THR A CA 1
ATOM 702 C C . THR A 1 92 ? -10.527 -17.512 -7.343 1.00 57.81 92 THR A C 1
ATOM 704 O O . THR A 1 92 ? -9.304 -17.348 -7.348 1.00 57.81 92 THR A O 1
ATOM 707 N N . ILE A 1 93 ? -11.231 -17.698 -6.228 1.00 61.16 93 ILE A N 1
ATOM 708 C CA . ILE A 1 93 ? -10.623 -17.859 -4.905 1.00 61.16 93 ILE A CA 1
ATOM 709 C C . ILE A 1 93 ? -9.916 -19.221 -4.877 1.00 61.16 93 ILE A C 1
ATOM 711 O O . ILE A 1 93 ? -10.510 -20.228 -5.262 1.00 61.16 93 ILE A O 1
ATOM 715 N N . LEU A 1 94 ? -8.639 -19.243 -4.490 1.00 60.53 94 LEU A N 1
ATOM 716 C CA . LEU A 1 94 ? -7.941 -20.484 -4.162 1.00 60.53 94 LEU A CA 1
ATOM 717 C C . LEU A 1 94 ? -8.312 -20.854 -2.724 1.00 60.53 94 LEU A C 1
ATOM 719 O O . LEU A 1 94 ? -7.834 -20.210 -1.793 1.00 60.53 94 LEU A O 1
ATOM 723 N N . ASP A 1 95 ? -9.172 -21.856 -2.568 1.00 58.94 95 ASP A N 1
ATOM 724 C CA . ASP A 1 95 ? -9.303 -22.571 -1.299 1.00 58.94 95 ASP A CA 1
ATOM 725 C C . ASP A 1 95 ? -8.111 -23.540 -1.188 1.00 58.94 95 ASP A C 1
ATOM 727 O O . ASP A 1 95 ? -7.838 -24.285 -2.135 1.00 58.94 95 ASP A O 1
ATOM 731 N N . ASP A 1 96 ? -7.374 -23.469 -0.076 1.00 60.00 96 ASP A N 1
ATOM 732 C CA . ASP A 1 96 ? -6.336 -24.447 0.306 1.00 60.00 96 ASP A CA 1
ATOM 733 C C . ASP A 1 96 ? -6.981 -25.766 0.769 1.00 60.00 96 ASP A C 1
ATOM 735 O O . ASP A 1 96 ? -7.968 -25.700 1.544 1.00 60.00 96 ASP A O 1
#

Radius of gyration: 26.69 Å; chains: 1; bounding box: 52×34×88 Å

Foldseek 3Di:
DDDDDDDPPPPDPPPPPDPPDDDPVVVVVVPDPDVVVLVVLLVVLVVPADPPPVVSSVVSVVVSVVPHDCVRCVVVVCCCVVLVHDQDVPRDDDDD

Sequence (96 aa):
MSATHNGNSKGLPALHGVKIKTRKSLQKAQAKYEPTVFREGILKTLNNAQPGDFDDIYQQLDIAGNTLEYRKYGETLFEILLTGGVLAPGGTILDD

Organism: NCBI:txid1348616

InterPro domains:
  IPR051245 eIF5-mimic translation initiation regulator [PTHR14208] (12-96)
  IPR057397 5MP1/2-like, HEAT domain [PF25504] (20-96)